Protein AF-A0A6A6KDL5-F1 (afdb_monomer)

InterPro domains:
  IPR002156 Ribonuclease H domain [PF13456] (27-95)
  IPR002156 Ribonuclease H domain [PS50879] (20-96)
  IPR012337 Ribonuclease H-like superfamily [SSF53098] (22-95)
  IPR036397 Ribonuclease H superfamily [G3DSA:3.30.420.10] (22-96)
  IPR044730 Ribonuclease H-like domain, plant type [cd06222] (26-95)
  IPR053151 Ribonuclease H-like [PTHR47723] (19-95)

Solvent-accessible surface area (backbone atoms only — not comparable to full-atom values): 5530 Å² total; per-residue (Å²): 134,79,60,72,61,89,54,94,70,74,44,59,44,45,38,65,51,81,88,79,86,73,41,33,39,38,40,28,41,40,49,74,49,69,90,94,42,74,16,23,18,31,36,39,35,19,41,81,86,66,47,83,74,50,70,54,77,45,86,32,94,46,93,58,16,41,62,51,17,42,54,52,51,53,49,54,39,46,76,73,66,50,56,26,39,38,38,37,42,78,69,82,74,76,83,123

Radius of gyration: 13.93 Å; Cα contacts (8 Å, |Δi|>4): 202; chains: 1; bounding box: 38×28×39 Å

Structure (mmCIF, N/CA/C/O backbone):
data_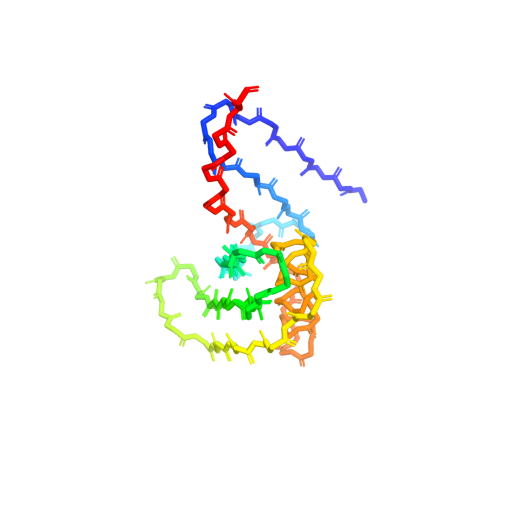AF-A0A6A6KDL5-F1
#
_entry.id   AF-A0A6A6KDL5-F1
#
loop_
_atom_site.group_PDB
_atom_site.id
_atom_site.type_symbol
_atom_site.label_atom_id
_atom_site.label_alt_id
_atom_site.label_comp_id
_atom_site.label_asym_id
_atom_site.label_entity_id
_atom_site.label_seq_id
_atom_site.pdbx_PDB_ins_code
_atom_site.Cartn_x
_atom_site.Cartn_y
_atom_site.Cartn_z
_atom_site.occupancy
_atom_site.B_iso_or_equiv
_atom_site.auth_seq_id
_atom_site.auth_comp_id
_atom_site.auth_asym_id
_atom_site.auth_atom_id
_atom_site.pdbx_PDB_model_num
ATOM 1 N N . MET A 1 1 ? -5.042 18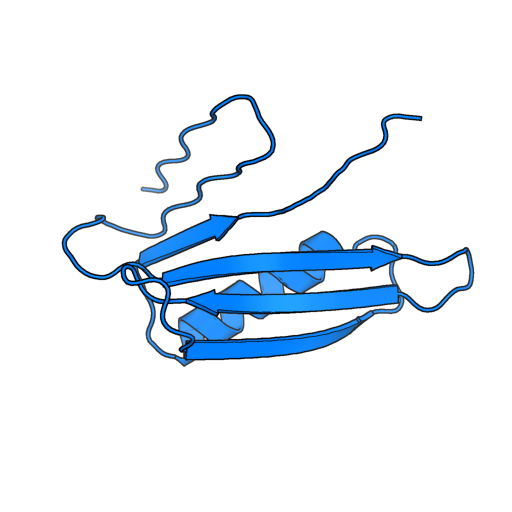.627 8.015 1.00 29.11 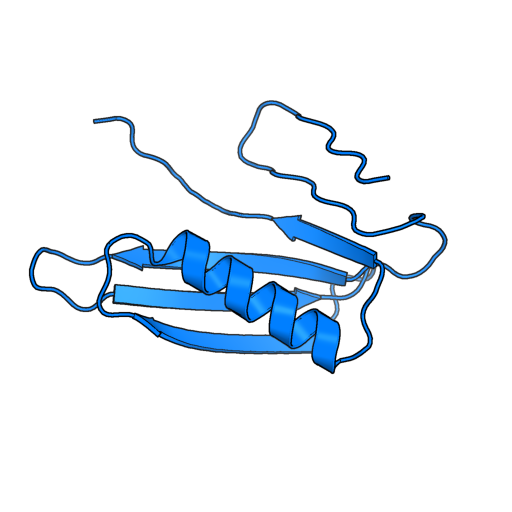1 MET A N 1
ATOM 2 C CA . MET A 1 1 ? -3.731 18.868 8.650 1.00 29.11 1 MET A CA 1
ATOM 3 C C . MET A 1 1 ? -2.955 17.564 8.564 1.00 29.11 1 MET A C 1
ATOM 5 O O . MET A 1 1 ? -3.295 16.633 9.277 1.00 29.11 1 MET A O 1
ATOM 9 N N . ILE A 1 2 ? -2.041 17.453 7.598 1.00 34.38 2 ILE A N 1
ATOM 10 C CA . ILE A 1 2 ? -1.167 16.284 7.422 1.00 34.38 2 ILE A CA 1
ATOM 11 C C . ILE A 1 2 ? -0.017 16.465 8.411 1.00 34.38 2 ILE A C 1
ATOM 13 O O . ILE A 1 2 ? 0.668 17.484 8.349 1.00 34.38 2 ILE A O 1
ATOM 17 N N . VAL A 1 3 ? 0.168 15.527 9.337 1.00 30.89 3 VAL A N 1
ATOM 18 C CA . VAL A 1 3 ? 1.357 15.501 10.197 1.00 30.89 3 VAL A CA 1
ATOM 19 C C . VAL A 1 3 ? 2.295 14.459 9.606 1.00 30.89 3 VAL A C 1
ATOM 21 O O . VAL A 1 3 ? 2.038 13.263 9.709 1.00 30.89 3 VAL A O 1
ATOM 24 N N . ALA A 1 4 ? 3.349 14.921 8.938 1.00 35.53 4 ALA A N 1
ATOM 25 C CA . ALA A 1 4 ? 4.465 14.083 8.526 1.00 35.53 4 ALA A CA 1
ATOM 26 C C . ALA A 1 4 ? 5.542 14.183 9.614 1.00 35.53 4 ALA A C 1
ATOM 28 O O . ALA A 1 4 ? 6.061 15.270 9.859 1.00 35.53 4 ALA A O 1
ATOM 29 N N . ASN A 1 5 ? 5.857 13.073 10.281 1.00 33.06 5 ASN A N 1
ATOM 30 C CA . ASN A 1 5 ? 7.041 12.984 11.134 1.00 33.06 5 ASN A CA 1
ATOM 31 C C . ASN A 1 5 ? 8.131 12.266 10.341 1.00 33.06 5 ASN A C 1
ATOM 33 O O . ASN A 1 5 ? 7.991 11.092 10.007 1.00 33.06 5 ASN A O 1
ATOM 37 N N . LEU A 1 6 ? 9.197 12.995 10.019 1.00 33.75 6 LEU A N 1
ATOM 38 C CA . LEU A 1 6 ? 10.382 12.454 9.363 1.00 33.75 6 LEU A CA 1
ATOM 39 C C . LEU A 1 6 ? 11.259 11.795 10.435 1.00 33.75 6 LEU A C 1
ATOM 41 O O . LEU A 1 6 ? 11.752 12.479 11.331 1.00 33.75 6 LEU A O 1
ATOM 45 N N . SER A 1 7 ? 11.448 10.479 10.357 1.00 33.88 7 SER A N 1
ATOM 46 C CA . SER A 1 7 ? 12.468 9.761 11.126 1.00 33.88 7 SER A CA 1
ATOM 47 C C . SER A 1 7 ? 13.480 9.169 10.150 1.00 33.88 7 SER A C 1
ATOM 49 O O . SER A 1 7 ? 13.106 8.600 9.127 1.00 33.88 7 SER A O 1
ATOM 51 N N . LEU A 1 8 ? 14.766 9.383 10.430 1.00 32.59 8 LEU A N 1
ATOM 52 C CA . LEU A 1 8 ? 15.877 8.894 9.620 1.00 32.59 8 LEU A CA 1
ATOM 53 C C . LEU A 1 8 ? 15.948 7.359 9.716 1.00 32.59 8 LEU A C 1
ATOM 55 O O . LEU A 1 8 ? 16.148 6.826 10.805 1.00 32.59 8 LEU A O 1
ATOM 59 N N . GLY A 1 9 ? 15.829 6.683 8.571 1.00 36.00 9 GLY A N 1
ATOM 60 C CA . GLY A 1 9 ? 15.925 5.227 8.427 1.00 36.00 9 GLY A CA 1
ATOM 61 C C . GLY A 1 9 ? 14.685 4.649 7.748 1.00 36.00 9 GLY A C 1
ATOM 62 O O . GLY A 1 9 ? 13.719 4.346 8.434 1.00 36.00 9 GLY A O 1
ATOM 63 N N . ASN A 1 10 ? 14.715 4.556 6.413 1.00 46.97 10 ASN A N 1
ATOM 64 C CA . ASN A 1 10 ? 13.815 3.823 5.497 1.00 46.97 10 ASN A CA 1
ATOM 65 C C . ASN A 1 10 ? 12.288 3.830 5.764 1.00 46.97 10 ASN A C 1
ATOM 67 O O . ASN A 1 10 ? 11.568 3.034 5.177 1.00 46.97 10 ASN A O 1
ATOM 71 N N . LEU A 1 11 ? 11.747 4.715 6.606 1.00 42.56 11 LEU A N 1
ATOM 72 C CA . LEU A 1 11 ? 10.338 4.678 6.999 1.00 42.56 11 LEU A CA 1
ATOM 73 C C . LEU A 1 11 ? 9.674 6.045 6.797 1.00 42.56 11 LEU A C 1
ATOM 75 O O . LEU A 1 11 ? 9.816 6.958 7.611 1.00 42.56 11 LEU A O 1
ATOM 79 N N . LEU A 1 12 ? 8.909 6.191 5.711 1.00 53.91 12 LEU A N 1
ATOM 80 C CA . LEU A 1 12 ? 8.070 7.369 5.486 1.00 53.91 12 LEU A CA 1
ATOM 81 C C . LEU A 1 12 ? 6.697 7.187 6.155 1.00 53.91 12 LEU A C 1
ATOM 83 O O . LEU A 1 12 ? 5.740 6.745 5.525 1.00 53.91 12 LEU A O 1
ATOM 87 N N . LEU A 1 13 ? 6.578 7.583 7.425 1.00 51.56 13 LEU A N 1
ATOM 88 C CA . LEU A 1 13 ? 5.306 7.557 8.153 1.00 51.56 13 LEU A CA 1
ATOM 89 C C . LEU A 1 13 ? 4.388 8.715 7.711 1.00 51.56 13 LEU A C 1
ATOM 91 O O . LEU A 1 13 ? 4.471 9.833 8.223 1.00 51.56 13 LEU A O 1
ATOM 95 N N . LEU A 1 14 ? 3.479 8.440 6.777 1.00 57.75 14 LEU A N 1
ATOM 96 C CA . LEU A 1 14 ? 2.367 9.332 6.429 1.00 57.75 14 LEU A CA 1
ATOM 97 C C . LEU A 1 14 ? 1.115 8.888 7.183 1.00 57.75 14 LEU A C 1
ATOM 99 O O . LEU A 1 14 ? 0.677 7.769 6.956 1.00 57.75 14 LEU A O 1
ATOM 103 N N . SER A 1 15 ? 0.537 9.747 8.037 1.00 54.56 15 SER A N 1
ATOM 104 C CA . SER A 1 15 ? -0.788 9.528 8.640 1.00 54.56 15 SER A CA 1
ATOM 105 C C . SER A 1 15 ? -1.830 10.466 8.033 1.00 54.56 15 SER A C 1
ATOM 107 O O . SER A 1 15 ? -1.690 11.691 8.081 1.00 54.56 15 SER A O 1
ATOM 109 N N . LEU A 1 16 ? -2.907 9.891 7.495 1.00 58.09 16 LEU A N 1
ATOM 110 C CA . LEU A 1 16 ? -4.054 10.620 6.943 1.00 58.09 16 LEU A CA 1
ATOM 111 C C . LEU A 1 16 ? -5.188 10.817 7.970 1.00 58.09 16 LEU A C 1
ATOM 113 O O . LEU A 1 16 ? -6.355 10.836 7.607 1.00 58.09 16 LEU A O 1
ATOM 117 N N . GLY A 1 17 ? -4.887 10.987 9.261 1.00 54.53 17 GLY A N 1
ATOM 118 C CA . GLY A 1 17 ? -5.923 11.258 10.265 1.00 54.53 17 GLY A CA 1
ATOM 119 C C . GLY A 1 17 ? -5.473 11.056 11.709 1.00 54.53 17 GLY A C 1
ATOM 120 O O . GLY A 1 17 ? -4.331 10.688 11.973 1.00 54.53 17 GLY A O 1
ATOM 121 N N . ASN A 1 18 ? -6.381 11.312 12.657 1.00 50.91 18 ASN A N 1
ATOM 122 C CA . ASN A 1 18 ? -6.131 11.098 14.084 1.00 50.91 18 ASN A CA 1
ATOM 123 C C . ASN A 1 18 ? -5.903 9.590 14.342 1.00 50.91 18 ASN A C 1
ATOM 125 O O . ASN A 1 18 ? -6.797 8.806 14.020 1.00 50.91 18 ASN A O 1
ATOM 129 N N . PRO A 1 19 ? -4.748 9.154 14.885 1.00 54.31 19 PRO A N 1
ATOM 130 C CA . PRO A 1 19 ? -4.408 7.738 15.059 1.00 54.31 19 PRO A CA 1
ATOM 131 C C . PRO A 1 19 ? -5.087 7.135 16.303 1.00 54.31 19 PRO A C 1
ATOM 133 O O . PRO A 1 19 ? -4.458 6.479 17.129 1.00 54.31 19 PRO A O 1
ATOM 136 N N . SER A 1 20 ? -6.383 7.390 16.473 1.00 53.47 20 SER A N 1
ATOM 137 C CA . SER A 1 20 ? -7.191 6.833 17.554 1.00 53.47 20 SER A CA 1
ATOM 138 C C . SER A 1 20 ? -7.850 5.533 17.085 1.00 53.47 20 SER A C 1
ATOM 140 O O . SER A 1 20 ? -8.964 5.559 16.569 1.00 53.47 20 SER A O 1
ATOM 142 N N . GLY A 1 21 ? -7.154 4.408 17.256 1.00 60.66 21 GLY A N 1
ATOM 143 C CA . GLY A 1 21 ? -7.766 3.072 17.308 1.00 60.66 21 GLY A CA 1
ATOM 144 C C . GLY A 1 21 ? -7.424 2.121 16.165 1.00 60.66 21 GLY A C 1
ATOM 145 O O . GLY A 1 21 ? -6.820 1.093 16.427 1.00 60.66 21 GLY A O 1
ATOM 146 N N . ASP A 1 22 ? -7.737 2.465 14.917 1.00 73.44 22 ASP A N 1
ATOM 147 C CA . ASP A 1 22 ? -7.666 1.520 13.793 1.00 73.44 22 ASP A CA 1
ATOM 148 C C . ASP A 1 22 ? -6.924 2.141 12.604 1.00 73.44 22 ASP A C 1
ATOM 150 O O . ASP A 1 22 ? -7.515 2.842 11.779 1.00 73.44 22 ASP A O 1
ATOM 154 N N . TYR A 1 23 ? -5.613 1.906 12.513 1.00 79.19 23 TYR A N 1
ATOM 155 C CA . TYR A 1 23 ? -4.837 2.269 11.327 1.00 79.19 23 TYR A CA 1
ATOM 156 C C . TYR A 1 23 ? -4.553 1.040 10.468 1.00 79.19 23 TYR A C 1
ATOM 158 O O . TYR A 1 23 ? -4.388 -0.076 10.967 1.00 79.19 23 TYR A O 1
ATOM 166 N N . ILE A 1 24 ? -4.474 1.263 9.160 1.00 87.31 24 ILE A N 1
ATOM 167 C CA . ILE A 1 24 ? -3.992 0.273 8.205 1.00 87.31 24 ILE A CA 1
ATOM 168 C C . ILE A 1 24 ? -2.557 0.603 7.839 1.00 87.31 24 ILE A C 1
ATOM 170 O O . ILE A 1 24 ? -2.253 1.719 7.430 1.00 87.31 24 ILE A O 1
ATOM 174 N N . LYS A 1 25 ? -1.667 -0.372 7.952 1.00 89.19 25 LYS A N 1
ATOM 175 C CA . LYS A 1 25 ? -0.327 -0.278 7.403 1.00 89.19 25 LYS A CA 1
ATOM 176 C C . LYS A 1 25 ? -0.353 -0.650 5.918 1.00 89.19 25 LYS A C 1
ATOM 178 O O . LYS A 1 25 ? -0.801 -1.740 5.576 1.00 89.19 25 LYS A O 1
ATOM 183 N N . LEU A 1 26 ? 0.124 0.244 5.060 1.00 89.69 26 LEU A N 1
ATOM 184 C CA . LEU A 1 26 ? 0.387 0.008 3.646 1.00 89.69 26 LEU A CA 1
ATOM 185 C C . LEU A 1 26 ? 1.893 -0.165 3.447 1.00 89.69 26 LEU A C 1
ATOM 187 O O . LEU A 1 26 ? 2.640 0.797 3.605 1.00 89.69 26 LEU A O 1
ATOM 191 N N . ASN A 1 27 ? 2.312 -1.358 3.041 1.00 87.81 27 ASN A N 1
ATOM 192 C CA . ASN A 1 27 ? 3.652 -1.605 2.522 1.00 87.81 27 ASN A CA 1
ATOM 193 C C . ASN A 1 27 ? 3.558 -1.636 0.998 1.00 87.81 27 ASN A C 1
ATOM 195 O O . ASN A 1 27 ? 2.770 -2.424 0.473 1.00 87.81 27 ASN A O 1
ATOM 199 N N . ALA A 1 28 ? 4.312 -0.791 0.303 1.00 84.56 28 ALA A N 1
ATOM 200 C CA . ALA A 1 28 ? 4.357 -0.778 -1.157 1.00 84.56 28 ALA A CA 1
ATOM 201 C C . ALA A 1 28 ? 5.807 -0.842 -1.635 1.00 84.56 28 ALA A C 1
ATOM 203 O O . ALA A 1 28 ? 6.669 -0.167 -1.077 1.00 84.56 28 ALA A O 1
ATOM 204 N N . ASP A 1 29 ? 6.042 -1.643 -2.668 1.00 80.25 29 ASP A N 1
ATOM 205 C CA . ASP A 1 29 ? 7.343 -1.841 -3.296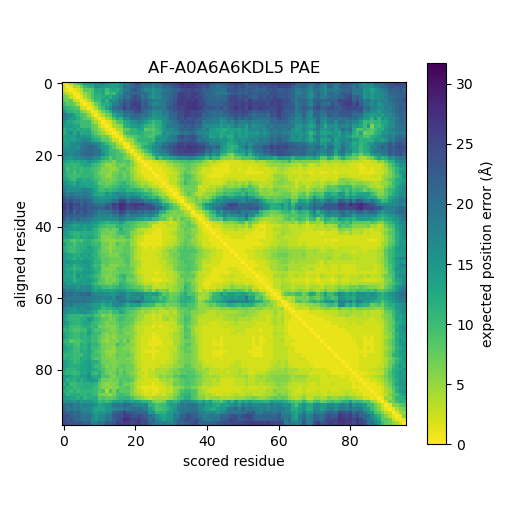 1.00 80.25 29 ASP A CA 1
ATOM 206 C C . ASP A 1 29 ? 7.201 -1.699 -4.816 1.00 80.25 29 ASP A C 1
ATOM 208 O O . ASP A 1 29 ? 6.183 -2.067 -5.410 1.00 80.25 29 ASP A O 1
ATOM 212 N N . GLY A 1 30 ? 8.207 -1.114 -5.453 1.00 79.00 30 GLY A N 1
ATOM 213 C CA . GLY A 1 30 ? 8.289 -0.944 -6.891 1.00 79.00 30 GLY A CA 1
ATOM 214 C C . GLY A 1 30 ? 9.584 -1.532 -7.422 1.00 79.00 30 GLY A C 1
ATOM 215 O O . GLY A 1 30 ? 10.663 -1.037 -7.135 1.00 79.00 30 GLY A O 1
ATOM 216 N N . SER A 1 31 ? 9.485 -2.520 -8.307 1.00 75.75 31 SER A N 1
ATOM 217 C CA . SER A 1 31 ? 10.648 -3.096 -8.976 1.00 75.75 31 SER A CA 1
ATOM 218 C C . SER A 1 31 ? 10.818 -2.523 -10.381 1.00 75.75 31 SER A C 1
ATOM 220 O O . SER A 1 31 ? 9.867 -2.444 -11.170 1.00 75.75 31 SER A O 1
ATOM 222 N N . THR A 1 32 ? 12.056 -2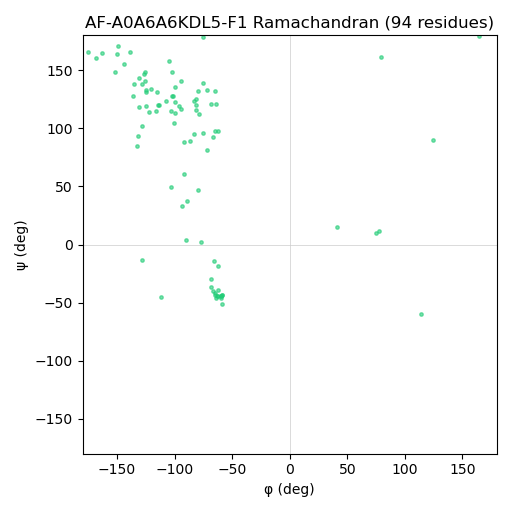.169 -10.727 1.00 68.44 32 THR A N 1
ATOM 223 C CA . THR A 1 32 ? 12.461 -1.844 -12.099 1.00 68.44 32 THR A CA 1
ATOM 224 C C . THR A 1 32 ? 13.566 -2.802 -12.533 1.00 68.44 32 THR A C 1
ATOM 226 O O . THR A 1 32 ? 14.501 -3.065 -11.779 1.00 68.44 32 THR A O 1
ATOM 229 N N . ARG A 1 33 ? 13.474 -3.375 -13.740 1.00 63.28 33 ARG A N 1
ATOM 230 C CA . ARG A 1 33 ? 14.468 -4.358 -14.205 1.00 63.28 33 ARG A CA 1
ATOM 231 C C . ARG A 1 33 ? 14.943 -4.069 -15.622 1.00 63.28 33 ARG A C 1
ATOM 233 O O . ARG A 1 33 ? 14.469 -4.701 -16.556 1.00 63.28 33 ARG A O 1
ATOM 240 N N . GLY A 1 34 ? 15.944 -3.193 -15.756 1.00 52.09 34 GLY A N 1
ATOM 241 C CA . GLY A 1 34 ? 16.601 -2.840 -17.026 1.00 52.09 34 GLY A CA 1
ATOM 242 C C . GLY A 1 34 ? 15.806 -1.847 -17.886 1.00 52.09 34 GLY A C 1
ATOM 243 O O . GLY A 1 34 ? 14.610 -1.660 -17.684 1.00 52.09 34 GLY A O 1
ATOM 244 N N . ASN A 1 35 ? 16.469 -1.192 -18.848 1.00 50.22 35 ASN A N 1
ATOM 245 C CA . ASN A 1 35 ? 15.848 -0.239 -19.778 1.00 50.22 35 ASN A CA 1
ATOM 246 C C . ASN A 1 35 ? 16.076 -0.690 -21.244 1.00 50.22 35 ASN A C 1
ATOM 248 O O . ASN A 1 35 ? 17.232 -0.694 -21.671 1.00 50.22 35 ASN A O 1
ATOM 252 N N . PRO A 1 36 ? 15.039 -1.071 -22.023 1.00 52.31 36 PRO A N 1
ATOM 253 C CA . PRO A 1 36 ? 13.648 -1.267 -21.620 1.00 52.31 36 PRO A CA 1
ATOM 254 C C . PRO A 1 36 ? 13.477 -2.627 -20.933 1.00 52.31 36 PRO A C 1
ATOM 256 O O . PRO A 1 36 ? 13.915 -3.661 -21.438 1.00 52.31 36 PRO A O 1
ATOM 259 N N . GLY A 1 37 ? 12.815 -2.637 -19.784 1.00 62.62 37 GLY A N 1
ATOM 260 C CA . GLY A 1 37 ? 12.583 -3.844 -19.011 1.00 62.62 37 GLY A CA 1
ATOM 261 C C . GLY A 1 37 ? 11.276 -3.792 -18.235 1.00 62.62 37 GLY A C 1
ATOM 262 O O . GLY A 1 37 ? 10.558 -2.792 -18.255 1.00 62.62 37 GLY A O 1
ATOM 263 N N . ARG A 1 38 ? 10.898 -4.933 -17.656 1.00 61.31 38 ARG A N 1
ATOM 264 C CA . ARG A 1 38 ? 9.582 -5.123 -17.042 1.00 61.31 38 ARG A CA 1
ATOM 265 C C . ARG A 1 38 ? 9.592 -4.466 -15.666 1.00 61.31 38 ARG A C 1
ATOM 267 O O . ARG A 1 38 ? 10.294 -4.954 -14.785 1.00 61.31 38 ARG A O 1
ATOM 274 N N . ASN A 1 39 ? 8.821 -3.395 -15.499 1.00 74.00 39 ASN A N 1
ATOM 275 C CA . ASN A 1 39 ? 8.654 -2.756 -14.199 1.00 74.00 39 ASN A CA 1
ATOM 276 C C . ASN A 1 39 ? 7.279 -3.115 -13.630 1.00 74.00 39 ASN A C 1
ATOM 278 O O . ASN A 1 39 ? 6.354 -3.532 -14.339 1.00 74.00 39 ASN A O 1
ATOM 282 N N . GLY A 1 40 ? 7.156 -3.008 -12.322 1.00 82.50 40 GLY A N 1
ATOM 283 C CA . GLY A 1 40 ? 5.931 -3.351 -11.631 1.00 82.50 40 GLY A CA 1
ATOM 284 C C . GLY A 1 40 ? 5.968 -2.862 -10.204 1.00 82.50 40 GLY A C 1
ATOM 285 O O . GLY A 1 40 ? 7.029 -2.559 -9.672 1.00 82.50 40 GLY A O 1
ATOM 286 N N . GLY A 1 41 ? 4.793 -2.751 -9.619 1.00 85.00 41 GLY A N 1
ATOM 287 C CA . GLY A 1 41 ? 4.611 -2.391 -8.229 1.00 85.00 41 GLY A CA 1
ATOM 288 C C . GLY A 1 41 ? 3.769 -3.442 -7.541 1.00 85.00 41 GLY A C 1
ATOM 289 O O . GLY A 1 41 ? 2.882 -4.034 -8.156 1.00 85.00 41 GLY A O 1
ATOM 290 N N . GLU A 1 42 ? 4.019 -3.654 -6.267 1.00 87.00 42 GLU A N 1
ATOM 291 C CA . GLU A 1 42 ? 3.200 -4.497 -5.419 1.00 87.00 42 GLU A CA 1
ATOM 292 C C . GLU A 1 42 ? 3.012 -3.851 -4.057 1.00 87.00 42 GLU A C 1
ATOM 294 O O . GLU A 1 42 ? 3.676 -2.879 -3.695 1.00 87.00 42 GLU A O 1
ATOM 299 N N . GLY A 1 43 ? 2.051 -4.361 -3.303 1.00 89.62 43 GLY A N 1
ATOM 300 C CA . GLY A 1 43 ? 1.864 -3.895 -1.948 1.00 89.62 43 GLY A CA 1
ATOM 301 C C . GLY A 1 43 ? 0.799 -4.652 -1.191 1.00 89.62 43 GLY A C 1
ATOM 302 O O . GLY A 1 43 ? -0.010 -5.399 -1.749 1.00 89.62 43 GLY A O 1
ATOM 303 N N . VAL A 1 44 ? 0.821 -4.455 0.120 1.00 92.19 44 VAL A N 1
ATOM 304 C CA . VAL A 1 44 ? -0.036 -5.139 1.080 1.00 92.19 44 VAL A CA 1
ATOM 305 C C . VAL A 1 44 ? -0.582 -4.135 2.082 1.00 92.19 44 VAL A C 1
ATOM 307 O O . VAL A 1 44 ? 0.145 -3.291 2.600 1.00 92.19 44 VAL A O 1
ATOM 310 N N . LEU A 1 45 ? -1.867 -4.285 2.392 1.00 91.31 45 LEU A N 1
ATOM 311 C CA . LEU A 1 45 ? -2.539 -3.603 3.485 1.00 91.31 45 LEU A CA 1
ATOM 312 C C . LEU A 1 45 ? -2.702 -4.565 4.661 1.00 91.31 45 LEU A C 1
ATOM 314 O O . LEU A 1 45 ? -3.239 -5.667 4.500 1.00 91.31 45 LEU A O 1
ATOM 318 N N . ARG A 1 46 ? -2.265 -4.142 5.847 1.00 92.06 46 ARG A N 1
ATOM 319 C CA . ARG A 1 46 ? -2.407 -4.886 7.104 1.00 92.06 46 ARG A CA 1
ATOM 320 C C . ARG A 1 46 ? -3.075 -4.030 8.162 1.00 92.06 46 ARG A C 1
ATOM 322 O O . ARG A 1 46 ? -2.869 -2.823 8.181 1.00 92.06 46 ARG A O 1
ATOM 329 N N . ASP A 1 47 ? -3.860 -4.629 9.044 1.00 89.06 47 ASP A N 1
ATOM 330 C CA . ASP A 1 47 ? -4.357 -3.903 10.215 1.00 89.06 47 ASP A CA 1
ATOM 331 C C . ASP A 1 47 ? -3.277 -3.719 11.293 1.00 89.06 47 ASP A C 1
ATOM 333 O O . ASP A 1 47 ? -2.137 -4.174 11.158 1.00 89.06 47 ASP A O 1
ATOM 337 N N . TYR A 1 48 ? -3.639 -3.033 12.377 1.00 82.69 48 TYR A N 1
ATOM 338 C CA . TYR A 1 48 ? -2.753 -2.767 13.511 1.00 82.69 48 TYR A CA 1
ATOM 339 C C . TYR A 1 48 ? -2.273 -4.043 14.232 1.00 82.69 48 TYR A C 1
ATOM 341 O O . TYR A 1 48 ? -1.270 -3.996 14.943 1.00 82.69 48 TYR A O 1
ATOM 349 N N . MET A 1 49 ? -2.954 -5.183 14.048 1.00 86.88 49 MET A N 1
ATOM 350 C CA . MET A 1 49 ? -2.541 -6.500 14.552 1.00 86.88 49 MET A CA 1
ATOM 351 C C . MET A 1 49 ? -1.666 -7.261 13.544 1.00 86.88 49 MET A C 1
ATOM 353 O O . MET A 1 49 ? -1.322 -8.425 13.767 1.00 86.88 49 MET A O 1
ATOM 357 N N . GLY A 1 50 ? -1.326 -6.633 12.416 1.00 86.75 50 GLY A N 1
ATOM 358 C CA . GLY A 1 50 ? -0.559 -7.234 11.334 1.00 86.75 50 GLY A CA 1
ATOM 359 C C . GLY A 1 50 ? -1.355 -8.215 10.472 1.00 86.75 50 GLY A C 1
ATOM 360 O O . GLY A 1 50 ? -0.744 -8.904 9.653 1.00 86.75 50 GLY A O 1
ATOM 361 N N . GLN A 1 51 ? -2.682 -8.300 10.620 1.00 91.12 51 GLN A N 1
ATOM 362 C CA . GLN A 1 51 ? -3.498 -9.212 9.820 1.00 91.12 51 GLN A CA 1
ATOM 363 C C . GLN A 1 51 ? -3.668 -8.673 8.404 1.00 91.12 51 GLN A C 1
ATOM 365 O O . GLN A 1 51 ? -3.883 -7.479 8.193 1.00 91.12 51 GLN A O 1
ATOM 370 N N . TRP A 1 52 ? -3.584 -9.567 7.420 1.00 91.88 52 TRP A N 1
ATOM 371 C CA . TRP A 1 52 ? -3.759 -9.218 6.013 1.00 91.88 52 TRP A CA 1
ATOM 372 C C . TRP A 1 52 ? -5.190 -8.739 5.733 1.00 91.88 52 TRP A C 1
ATOM 374 O O . TRP A 1 52 ? -6.160 -9.389 6.129 1.00 91.88 52 TRP A O 1
ATOM 384 N N . LYS A 1 53 ? -5.319 -7.612 5.024 1.00 92.06 53 LYS A N 1
ATOM 385 C CA . LYS A 1 53 ? -6.609 -7.052 4.590 1.00 92.06 53 LYS A CA 1
ATOM 386 C C . LYS A 1 53 ? -6.785 -7.121 3.079 1.00 92.06 53 LYS A C 1
ATOM 388 O O . LYS A 1 53 ? -7.861 -7.481 2.616 1.00 92.06 53 LYS A O 1
ATOM 393 N N . ALA A 1 54 ? -5.748 -6.747 2.333 1.00 93.31 54 ALA A N 1
ATOM 394 C CA . ALA A 1 54 ? -5.738 -6.763 0.876 1.00 93.31 54 ALA A CA 1
ATOM 395 C C . ALA A 1 54 ? -4.300 -6.688 0.342 1.00 93.31 54 ALA A C 1
ATOM 397 O O . ALA A 1 54 ? -3.371 -6.328 1.067 1.00 93.31 54 ALA A O 1
ATOM 398 N N . GLY A 1 55 ? -4.123 -6.997 -0.941 1.00 92.50 55 GLY A N 1
ATOM 399 C CA . GLY A 1 55 ? -2.868 -6.794 -1.657 1.00 92.50 55 GLY A CA 1
ATOM 400 C C . GLY A 1 55 ? -3.107 -6.531 -3.139 1.00 92.50 55 GLY A C 1
ATOM 401 O O . GLY A 1 55 ? -4.201 -6.784 -3.646 1.00 92.50 55 GLY A O 1
ATOM 402 N N . PHE A 1 56 ? -2.090 -6.012 -3.819 1.00 89.69 56 PHE A N 1
ATOM 403 C CA . PHE A 1 56 ? -2.142 -5.692 -5.242 1.00 89.69 56 PHE A CA 1
ATOM 404 C C . PHE A 1 56 ? -0.805 -5.976 -5.926 1.00 89.69 56 PHE A C 1
ATOM 406 O O . PHE A 1 56 ? 0.249 -5.944 -5.295 1.00 89.69 56 PHE A O 1
ATOM 413 N N . VAL A 1 57 ? 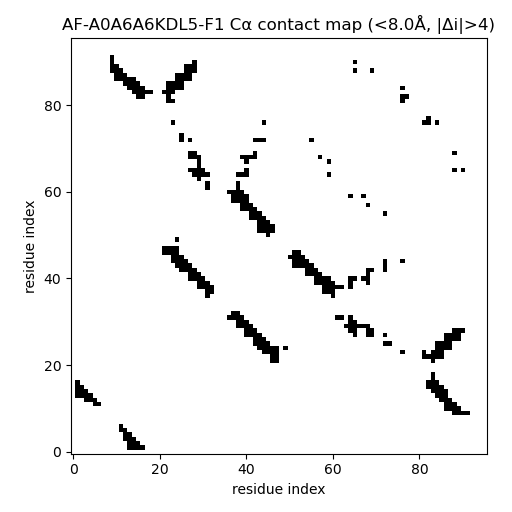-0.875 -6.211 -7.237 1.00 87.81 57 VAL A N 1
ATOM 414 C CA . VAL A 1 57 ? 0.271 -6.261 -8.147 1.00 87.81 57 VAL A CA 1
ATOM 415 C C . VAL A 1 57 ? -0.117 -5.490 -9.401 1.00 87.81 57 VAL A C 1
ATOM 417 O O . VAL A 1 57 ? -1.164 -5.749 -9.996 1.00 87.81 57 VAL A O 1
ATOM 420 N N . ILE A 1 58 ? 0.718 -4.543 -9.809 1.00 82.12 58 ILE A N 1
ATOM 421 C CA . ILE A 1 58 ? 0.513 -3.703 -10.985 1.00 82.12 58 ILE A CA 1
ATOM 422 C C . ILE A 1 58 ? 1.723 -3.801 -11.913 1.00 82.12 58 ILE A C 1
ATOM 424 O O . ILE A 1 58 ? 2.868 -3.688 -11.488 1.00 82.12 58 ILE A O 1
ATOM 428 N N . GLY A 1 59 ? 1.478 -4.028 -13.203 1.00 80.31 59 GLY A N 1
ATOM 429 C CA . GLY A 1 59 ? 2.514 -3.926 -14.231 1.00 80.31 59 GLY A CA 1
ATOM 430 C C . GLY A 1 59 ? 2.699 -2.465 -14.622 1.00 80.31 59 GLY A C 1
ATOM 431 O O . GLY A 1 59 ? 1.729 -1.807 -14.991 1.00 80.31 59 GLY A O 1
ATOM 432 N N . ILE A 1 60 ? 3.926 -1.955 -14.549 1.00 71.62 60 ILE A N 1
ATOM 433 C CA . ILE A 1 60 ? 4.232 -0.542 -14.780 1.00 71.62 60 ILE A CA 1
ATOM 434 C C . ILE A 1 60 ? 5.303 -0.458 -15.870 1.00 71.62 60 ILE A C 1
ATOM 436 O O . ILE A 1 60 ? 6.297 -1.165 -15.835 1.00 71.62 60 ILE A O 1
ATOM 440 N N . ALA A 1 61 ? 5.133 0.411 -16.862 1.00 67.44 61 ALA A N 1
ATOM 441 C CA . ALA A 1 61 ? 6.146 0.654 -17.897 1.00 67.44 61 ALA A CA 1
ATOM 442 C C . ALA A 1 61 ? 6.887 1.974 -17.624 1.00 67.44 61 ALA A C 1
ATOM 444 O O . ALA A 1 61 ? 6.935 2.861 -1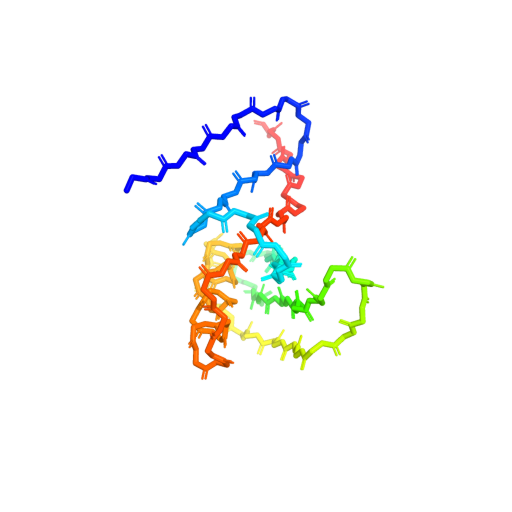8.470 1.00 67.44 61 ALA A O 1
ATOM 445 N N . SER A 1 62 ? 7.369 2.165 -16.394 1.00 67.81 62 SER A N 1
ATOM 446 C CA . SER A 1 62 ? 7.933 3.442 -15.944 1.00 67.81 62 SER A CA 1
ATOM 447 C C . SER A 1 62 ? 8.980 3.252 -14.853 1.00 67.81 62 SER A C 1
ATOM 449 O O . SER A 1 62 ? 8.872 2.321 -14.057 1.00 67.81 62 SER A O 1
ATOM 451 N N . ALA A 1 63 ? 9.979 4.138 -14.815 1.00 67.62 63 ALA A N 1
ATOM 452 C CA . ALA A 1 63 ? 10.970 4.209 -13.740 1.00 67.62 63 ALA A CA 1
ATOM 453 C C . ALA A 1 63 ? 10.350 4.626 -12.389 1.00 67.62 63 ALA A C 1
ATOM 455 O O . ALA A 1 63 ? 10.960 4.433 -11.348 1.00 67.62 63 ALA A O 1
ATOM 456 N N . TYR A 1 64 ? 9.119 5.149 -12.391 1.00 74.81 64 TYR A N 1
ATOM 457 C CA . TYR A 1 64 ? 8.391 5.570 -11.188 1.00 74.81 64 TYR A CA 1
ATOM 458 C C . TYR A 1 64 ? 7.551 4.439 -10.571 1.00 74.81 64 TYR A C 1
ATOM 460 O O . TYR A 1 64 ? 6.423 4.676 -10.133 1.00 74.81 64 TYR A O 1
ATOM 468 N N . ALA A 1 65 ? 8.064 3.206 -10.587 1.00 78.25 65 ALA A N 1
ATOM 469 C CA . ALA A 1 65 ? 7.320 2.030 -10.142 1.00 78.25 65 ALA A CA 1
ATOM 470 C C . ALA A 1 65 ? 6.883 2.137 -8.670 1.00 78.25 65 ALA A C 1
ATOM 472 O O . ALA A 1 65 ? 5.716 1.907 -8.367 1.00 78.25 65 ALA A O 1
ATOM 473 N N . GLU A 1 66 ? 7.776 2.591 -7.786 1.00 76.25 66 GLU A N 1
ATOM 474 C CA . GLU A 1 66 ? 7.503 2.760 -6.350 1.00 76.25 66 GLU A CA 1
ATOM 475 C C . GLU A 1 66 ? 6.411 3.805 -6.077 1.00 76.25 66 GLU A C 1
ATOM 477 O O . GLU A 1 66 ? 5.479 3.565 -5.311 1.00 76.25 66 GLU A O 1
ATOM 482 N N . ILE A 1 67 ? 6.467 4.958 -6.756 1.00 82.19 67 ILE A N 1
ATOM 483 C CA . ILE A 1 67 ? 5.466 6.025 -6.593 1.00 82.19 67 ILE A CA 1
ATOM 484 C C . ILE A 1 67 ? 4.094 5.544 -7.072 1.00 82.19 67 ILE A C 1
ATOM 486 O O . ILE A 1 67 ? 3.076 5.809 -6.434 1.00 82.19 67 ILE A O 1
ATOM 490 N N . GLN A 1 68 ? 4.047 4.823 -8.192 1.00 83.69 68 GLN A N 1
ATOM 491 C CA . GLN A 1 68 ? 2.793 4.274 -8.699 1.00 83.69 68 GLN A CA 1
ATOM 492 C C . GLN A 1 68 ? 2.245 3.158 -7.800 1.00 83.69 68 GLN A C 1
ATOM 494 O O . GLN A 1 68 ? 1.033 3.110 -7.594 1.00 83.69 68 GLN A O 1
ATOM 499 N N . ALA A 1 69 ? 3.109 2.318 -7.217 1.00 84.50 69 ALA A N 1
ATOM 500 C CA . ALA A 1 69 ? 2.717 1.331 -6.212 1.00 84.50 69 ALA A CA 1
ATOM 501 C C . ALA A 1 69 ? 2.095 2.010 -4.983 1.00 84.50 69 ALA A C 1
ATOM 503 O O . ALA A 1 69 ? 1.010 1.626 -4.549 1.00 84.50 69 ALA A O 1
ATOM 504 N N . LEU A 1 70 ? 2.714 3.084 -4.481 1.00 87.12 70 LEU A N 1
ATOM 505 C CA . LEU A 1 70 ? 2.177 3.877 -3.376 1.00 87.12 70 LEU A CA 1
ATOM 506 C C . LEU A 1 70 ? 0.797 4.464 -3.699 1.00 87.12 70 LEU A C 1
ATOM 508 O O . LEU A 1 70 ? -0.138 4.306 -2.915 1.00 87.12 70 LEU A O 1
ATOM 512 N N . VAL A 1 71 ? 0.653 5.133 -4.848 1.00 88.06 71 VAL A N 1
ATOM 513 C CA . VAL A 1 71 ? -0.626 5.738 -5.261 1.00 88.06 71 VAL A CA 1
ATOM 514 C C . VAL A 1 71 ? -1.716 4.674 -5.367 1.00 88.06 71 VAL A C 1
ATOM 516 O O . VAL A 1 71 ? -2.825 4.878 -4.875 1.00 88.06 71 VAL A O 1
ATOM 519 N N . HIS A 1 72 ? -1.396 3.522 -5.956 1.00 90.50 72 HIS A N 1
ATOM 520 C CA . HIS A 1 72 ? -2.342 2.421 -6.082 1.00 90.50 72 HIS A CA 1
ATOM 521 C C . HIS A 1 72 ? -2.739 1.843 -4.718 1.00 90.50 72 HIS A C 1
ATOM 523 O O . HIS A 1 72 ? -3.923 1.634 -4.456 1.00 90.50 72 HIS A O 1
ATOM 529 N N . GLY A 1 73 ? -1.775 1.653 -3.815 1.00 90.88 73 GLY A N 1
ATOM 530 C CA . GLY A 1 73 ? -2.035 1.191 -2.455 1.00 90.88 73 GLY A CA 1
ATOM 531 C C . GLY A 1 73 ? -2.899 2.158 -1.642 1.00 90.88 73 GLY A C 1
ATOM 532 O O . GLY A 1 73 ? -3.797 1.719 -0.923 1.00 90.88 73 GLY A O 1
ATOM 533 N N . LEU A 1 74 ? -2.686 3.471 -1.787 1.00 90.06 74 LEU A N 1
ATOM 534 C CA . LEU A 1 74 ? -3.515 4.498 -1.145 1.00 90.06 74 LEU A CA 1
ATOM 535 C C . LEU A 1 74 ? -4.944 4.511 -1.699 1.00 90.06 74 LEU A C 1
ATOM 537 O O . LEU A 1 74 ? -5.891 4.640 -0.922 1.00 90.06 74 LEU A O 1
ATOM 541 N N . GLN A 1 75 ? -5.112 4.340 -3.014 1.00 92.44 75 GLN A N 1
ATOM 542 C CA . GLN A 1 75 ? -6.435 4.233 -3.631 1.00 92.44 75 GLN A CA 1
ATOM 543 C C . GLN A 1 75 ? -7.176 2.987 -3.132 1.00 92.44 75 GLN A C 1
ATOM 545 O O . GLN A 1 75 ? -8.322 3.086 -2.702 1.00 92.44 75 GLN A O 1
ATOM 550 N N . LEU A 1 76 ? -6.501 1.835 -3.091 1.00 91.94 76 LEU A N 1
ATOM 551 C CA . LEU A 1 76 ? -7.078 0.598 -2.567 1.00 91.94 76 LEU A CA 1
ATOM 552 C C . LEU A 1 76 ? -7.505 0.750 -1.100 1.00 91.94 76 LEU A C 1
ATOM 554 O O . LEU A 1 76 ? -8.608 0.354 -0.730 1.00 91.94 76 LEU A O 1
ATOM 558 N N . ALA A 1 77 ? -6.670 1.371 -0.264 1.00 89.81 77 ALA A N 1
ATOM 559 C CA . ALA A 1 77 ? -7.027 1.674 1.120 1.00 89.81 77 ALA A CA 1
ATOM 560 C C . ALA A 1 77 ? -8.273 2.570 1.201 1.00 89.81 77 ALA A C 1
ATOM 562 O O . ALA A 1 77 ? -9.168 2.339 2.016 1.00 89.81 77 ALA A O 1
ATOM 563 N N . TRP A 1 78 ? -8.342 3.591 0.344 1.00 89.12 78 TRP A N 1
ATOM 564 C CA . TRP A 1 78 ? -9.462 4.520 0.305 1.00 89.12 78 TRP A CA 1
ATOM 565 C C . TRP A 1 78 ? -10.778 3.826 -0.048 1.00 89.12 78 TRP A C 1
ATOM 567 O O . TRP A 1 78 ? -11.791 4.094 0.609 1.00 89.12 78 TRP A O 1
ATOM 577 N N . ASP A 1 79 ? -10.748 2.944 -1.047 1.00 91.25 79 ASP A N 1
ATOM 578 C CA . ASP A 1 79 ? -11.905 2.193 -1.542 1.00 91.25 79 ASP A CA 1
ATOM 579 C C . ASP A 1 79 ? -12.395 1.161 -0.517 1.00 91.25 79 ASP A C 1
ATOM 581 O O . ASP A 1 79 ? -13.594 0.910 -0.403 1.00 91.25 79 ASP A O 1
ATOM 585 N N . LEU A 1 80 ? -11.487 0.638 0.313 1.00 88.69 80 LEU A N 1
ATOM 586 C CA . LEU A 1 80 ? -11.801 -0.217 1.464 1.00 88.69 80 LEU A CA 1
ATOM 587 C C . LEU A 1 80 ? -1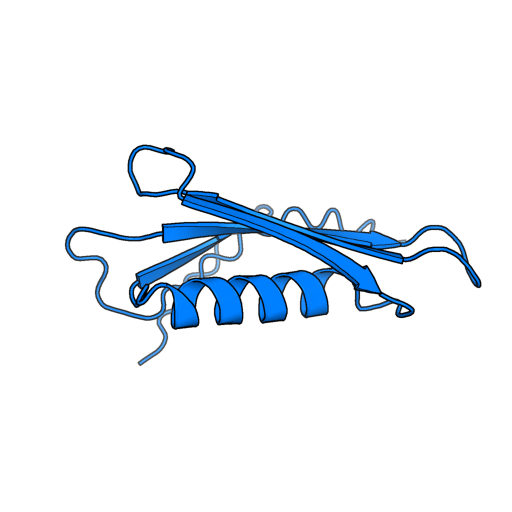2.335 0.564 2.680 1.00 88.69 80 LEU A C 1
ATOM 589 O O . LEU A 1 80 ? -12.590 -0.023 3.732 1.00 88.69 80 LEU A O 1
ATOM 593 N N . GLY A 1 81 ? -12.504 1.884 2.562 1.00 88.25 81 GLY A N 1
ATOM 594 C CA . GLY A 1 81 ? -12.999 2.741 3.638 1.00 88.25 81 GLY A CA 1
ATOM 595 C C . GLY A 1 81 ? -11.953 3.064 4.706 1.00 88.25 81 GLY A C 1
ATOM 596 O O . GLY A 1 81 ? -12.295 3.624 5.747 1.00 88.25 81 GLY A O 1
ATOM 597 N N . CYS A 1 82 ? -10.678 2.756 4.468 1.00 85.38 82 CYS A N 1
ATOM 598 C CA . CYS A 1 82 ? -9.603 3.096 5.389 1.00 85.38 82 CYS A CA 1
ATOM 599 C C . CYS A 1 82 ? -9.350 4.610 5.350 1.00 85.38 82 CYS A C 1
ATOM 601 O O . CYS A 1 82 ? -9.286 5.234 4.284 1.00 85.38 82 CYS A O 1
ATOM 603 N N . ARG A 1 83 ? -9.240 5.218 6.534 1.00 83.00 83 ARG A N 1
ATOM 604 C CA . ARG A 1 83 ? -9.047 6.672 6.696 1.00 83.00 83 ARG A CA 1
ATOM 605 C C . ARG A 1 83 ? -7.863 7.032 7.589 1.00 83.00 83 ARG A C 1
ATOM 607 O O . ARG A 1 83 ? -7.418 8.167 7.551 1.00 83.00 83 ARG A O 1
ATOM 614 N N . SER A 1 84 ? -7.317 6.074 8.335 1.00 85.12 84 SER A N 1
ATOM 615 C CA . SER A 1 84 ? -6.022 6.195 9.003 1.00 85.12 84 SER A CA 1
ATOM 616 C C . SER A 1 84 ? -5.090 5.158 8.390 1.00 85.12 84 SER A C 1
ATOM 618 O O . SER A 1 84 ? -5.365 3.959 8.445 1.00 85.12 84 SER A O 1
ATOM 620 N N . ILE A 1 85 ? -4.044 5.626 7.718 1.00 83.12 85 ILE A N 1
ATOM 621 C CA . ILE A 1 85 ? -3.092 4.780 6.996 1.00 83.12 85 ILE A CA 1
ATOM 622 C C . ILE A 1 85 ? -1.703 5.126 7.510 1.00 83.12 85 ILE A C 1
ATOM 624 O O . ILE A 1 85 ? -1.442 6.294 7.762 1.00 83.12 85 ILE A O 1
ATOM 628 N N . VAL A 1 86 ? -0.851 4.121 7.669 1.00 85.56 86 VAL A N 1
ATOM 629 C CA . VAL A 1 86 ? 0.586 4.230 7.920 1.00 85.56 86 VAL A CA 1
ATOM 630 C C . VAL A 1 86 ? 1.289 3.646 6.710 1.00 85.56 86 VAL A C 1
ATOM 632 O O . VAL A 1 86 ? 1.071 2.485 6.385 1.00 85.56 86 VAL A O 1
ATOM 635 N N . VAL A 1 87 ? 2.109 4.435 6.030 1.00 83.38 87 VAL A N 1
ATOM 636 C CA . VAL A 1 87 ? 2.853 3.968 4.856 1.00 83.38 87 VAL A CA 1
ATOM 637 C C . VAL A 1 87 ? 4.246 3.494 5.271 1.00 83.38 87 VAL A C 1
ATOM 639 O O . VAL A 1 87 ? 4.891 4.096 6.124 1.00 83.38 87 VAL A O 1
ATOM 642 N N . GLU A 1 88 ? 4.699 2.406 4.664 1.00 82.19 88 GLU A N 1
ATOM 643 C CA . GLU A 1 88 ? 6.055 1.878 4.747 1.00 82.19 88 GLU A CA 1
ATOM 644 C C . GLU A 1 88 ? 6.527 1.602 3.312 1.00 82.19 88 GLU A C 1
ATOM 646 O O . GLU A 1 88 ? 5.897 0.841 2.577 1.0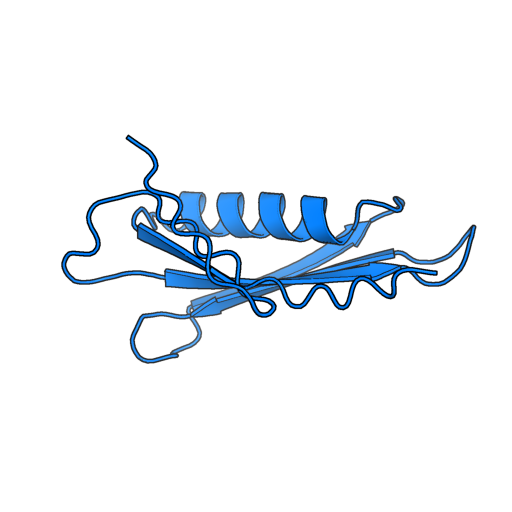0 82.19 88 GLU A O 1
ATOM 651 N N . LEU A 1 89 ? 7.587 2.290 2.891 1.00 75.56 89 LEU A N 1
ATOM 652 C CA . LEU A 1 89 ? 8.208 2.126 1.577 1.00 75.56 89 LEU A CA 1
ATOM 653 C C . LEU A 1 89 ? 9.596 1.557 1.815 1.00 75.56 89 LEU A C 1
ATOM 655 O O . LEU A 1 89 ? 10.389 2.202 2.496 1.00 75.56 89 LEU A O 1
ATOM 659 N N . ASP A 1 90 ? 9.886 0.385 1.265 1.00 66.38 90 ASP A N 1
ATOM 660 C CA . ASP A 1 90 ? 11.227 -0.197 1.336 1.00 66.38 90 ASP A CA 1
ATOM 661 C C . ASP A 1 90 ? 12.033 0.226 0.103 1.00 66.38 90 ASP A C 1
ATOM 663 O O . ASP A 1 90 ? 12.415 -0.583 -0.734 1.00 66.38 90 ASP A O 1
ATOM 667 N N . SER A 1 91 ? 12.220 1.537 -0.065 1.00 58.38 91 SER A N 1
ATOM 668 C CA . SER A 1 91 ? 13.068 2.052 -1.140 1.00 58.38 91 SER A CA 1
ATOM 669 C C . SER A 1 91 ? 14.518 2.007 -0.673 1.00 58.38 91 SER A C 1
ATOM 671 O O . SER A 1 91 ? 15.007 2.947 -0.037 1.00 58.38 91 SER A O 1
ATOM 673 N N . GLU A 1 92 ? 15.242 0.946 -1.020 1.00 49.78 92 GLU A N 1
ATOM 674 C CA . GLU A 1 92 ? 16.700 1.005 -1.048 1.00 49.78 92 GLU A CA 1
ATOM 675 C C . GLU A 1 92 ? 17.097 1.866 -2.257 1.00 49.78 92 GLU A C 1
ATOM 677 O O . GLU A 1 92 ? 17.396 1.379 -3.347 1.00 49.78 92 GLU A O 1
ATOM 682 N N . VAL A 1 93 ? 17.052 3.193 -2.093 1.00 41.97 93 VAL A N 1
ATOM 683 C CA . VAL A 1 93 ? 17.673 4.092 -3.066 1.00 41.97 93 VAL A CA 1
ATOM 684 C C . VAL A 1 93 ? 19.172 3.846 -2.960 1.00 41.97 93 VAL A C 1
ATOM 686 O O . VAL A 1 93 ? 19.859 4.456 -2.140 1.00 41.97 93 VAL A O 1
ATOM 689 N N . ILE A 1 94 ? 19.690 2.935 -3.782 1.00 33.28 94 ILE A N 1
ATOM 690 C CA . ILE A 1 94 ? 21.118 2.875 -4.066 1.00 33.28 94 ILE A CA 1
ATOM 691 C C . ILE A 1 94 ? 21.440 4.209 -4.736 1.00 33.28 94 ILE A C 1
ATOM 693 O O . ILE A 1 94 ? 21.173 4.418 -5.919 1.00 33.28 94 ILE A O 1
ATOM 697 N N . VAL A 1 95 ? 21.948 5.145 -3.939 1.00 30.55 95 VAL A N 1
ATOM 698 C CA . VAL A 1 95 ? 22.567 6.369 -4.434 1.00 30.55 95 VAL A CA 1
ATOM 699 C C . VAL A 1 95 ? 23.809 5.916 -5.198 1.00 30.55 95 VAL A C 1
ATOM 701 O O . VAL A 1 95 ? 24.816 5.555 -4.590 1.00 30.55 95 VAL A O 1
ATOM 704 N N . GLY A 1 96 ? 23.676 5.823 -6.520 1.00 31.12 96 GLY A N 1
ATOM 705 C CA . GLY A 1 96 ? 24.801 5.679 -7.443 1.00 31.12 96 GLY A CA 1
ATOM 706 C C . GLY A 1 96 ? 25.592 6.970 -7.564 1.00 31.12 96 GLY A C 1
ATOM 707 O O . GLY A 1 96 ? 24.972 8.053 -7.451 1.00 31.12 96 GLY A O 1
#

pLDDT: mean 71.06, std 20.01, range [29.11, 93.31]

Nearest PDB structures (foldseek):
  4e19-assembly2_B  TM=9.074E-01  e=3.550E-03  Halobacterium salinarum NRC-1
  4h8k-assembly1_B  TM=8.125E-01  e=1.871E-03  uncultured organism
  3u3g-assembly3_C  TM=8.161E-01  e=9.553E-03  uncultured organism
  5i4a-assembly2_C  TM=6.779E-01  e=1.913E+00  Marinitoga piezophila KA3
  5ux0-assembly2_D  TM=7.213E-01  e=3.847E+00  Marinitoga piezophila

Foldseek 3Di:
DWDFDDDPDQFGWTWQDDPPDKEKEKEKEWDDDDVQDWIKMKIFIAIPVRHTDDIDIGTDRDPCRRVVRVVVSVVVCVVVVGRTYTYGYRDPPPPD

Secondary structure (DSSP, 8-state):
--EEEE-SSS-EEEE-S--SS-PEEEEEEEE--TTTT-EEEEEEEE-TT--EEEEEEEEE-SS-HHHHHHHHHHHHHHHTT--SEEEEE-------

Mean predicted aligned error: 9.9 Å

Sequence (96 aa):
MIVANLSLGNLLLLSLGNPSGDYIKLNADGSTRGNPGRNGGEGVLRDYMGQWKAGFVIGIASAYAEIQALVHGLQLAWDLGCRSIVVELDSEVIVG

Organism: Hevea brasiliensis (NCBI:txid3981)